Protein AF-A0AA95MVD1-F1 (afdb_monomer_lite)

Structure (mmCIF, N/CA/C/O backbone):
data_AF-A0AA95MVD1-F1
#
_entry.id   AF-A0AA95MVD1-F1
#
loop_
_atom_site.group_PDB
_atom_site.id
_atom_site.type_symbol
_atom_site.label_atom_id
_atom_site.label_alt_id
_atom_site.label_comp_id
_atom_site.label_asym_id
_atom_site.label_entity_id
_atom_site.label_seq_id
_atom_site.pdbx_PDB_ins_code
_atom_site.Cartn_x
_atom_site.Cartn_y
_atom_site.Cartn_z
_atom_site.occupancy
_atom_site.B_iso_or_equiv
_atom_site.auth_seq_id
_atom_site.auth_comp_id
_atom_site.auth_asym_id
_atom_site.auth_atom_id
_atom_site.pdbx_PDB_model_num
ATOM 1 N N . MET A 1 1 ? -10.837 20.439 -24.826 1.00 38.12 1 MET A N 1
ATOM 2 C CA . MET A 1 1 ? -9.623 20.927 -25.517 1.00 38.12 1 MET A CA 1
ATOM 3 C C . MET A 1 1 ? -9.259 22.255 -24.879 1.00 38.12 1 MET A C 1
ATOM 5 O O . MET A 1 1 ? -9.865 23.264 -25.212 1.00 38.12 1 MET A O 1
ATOM 9 N N . GLU A 1 2 ? -8.386 22.226 -23.872 1.00 42.22 2 GLU A N 1
ATOM 10 C CA . GLU A 1 2 ? -7.986 23.420 -23.117 1.00 42.22 2 GLU A CA 1
ATOM 11 C C . GLU A 1 2 ? -6.826 24.146 -23.808 1.00 42.22 2 GLU A C 1
ATOM 13 O O . GLU A 1 2 ? -5.939 23.530 -24.397 1.00 42.22 2 GLU A O 1
ATOM 18 N N . ILE A 1 3 ? -6.902 25.475 -23.797 1.00 50.7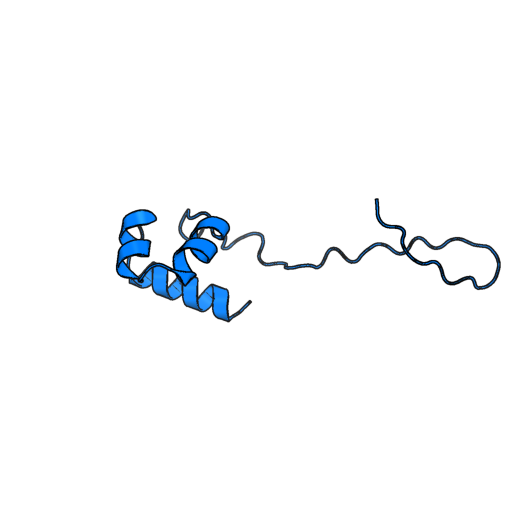5 3 ILE A N 1
ATOM 19 C CA . ILE A 1 3 ? -6.198 26.385 -24.702 1.00 50.75 3 ILE A CA 1
ATOM 20 C C . ILE A 1 3 ? -4.978 26.950 -23.963 1.00 50.75 3 ILE A C 1
ATOM 22 O O . ILE A 1 3 ? -5.121 27.583 -22.921 1.00 50.75 3 ILE A O 1
ATOM 26 N N . ILE A 1 4 ? -3.773 26.708 -24.484 1.00 51.44 4 ILE A N 1
ATOM 27 C CA . ILE A 1 4 ? -2.504 27.046 -23.822 1.00 51.44 4 ILE A CA 1
ATOM 28 C C . ILE A 1 4 ? -2.129 28.519 -24.097 1.00 51.44 4 ILE A C 1
ATOM 30 O O . ILE A 1 4 ? -2.092 28.955 -25.247 1.00 51.44 4 ILE A O 1
ATOM 34 N N . THR A 1 5 ? -1.851 29.292 -23.040 1.00 56.12 5 THR A N 1
ATOM 35 C CA . THR A 1 5 ? -1.605 30.749 -23.066 1.00 56.12 5 THR A CA 1
ATOM 36 C C . THR A 1 5 ? -0.276 31.143 -23.729 1.00 56.12 5 THR A C 1
ATOM 38 O O . THR A 1 5 ? 0.797 30.701 -23.326 1.00 56.12 5 THR A O 1
ATOM 41 N N . ILE A 1 6 ? -0.349 32.055 -24.707 1.00 54.19 6 ILE A N 1
ATOM 42 C CA . ILE A 1 6 ? 0.752 32.510 -25.575 1.00 54.19 6 ILE A CA 1
ATOM 43 C C . ILE A 1 6 ? 1.225 33.910 -25.125 1.00 54.19 6 ILE A C 1
ATOM 45 O O . ILE A 1 6 ? 0.448 34.863 -25.174 1.00 54.19 6 ILE A O 1
ATOM 49 N N . LYS A 1 7 ? 2.496 34.090 -24.727 1.00 51.44 7 LYS A N 1
ATOM 50 C CA . LYS A 1 7 ? 3.099 35.428 -24.512 1.00 51.44 7 LYS A CA 1
ATOM 51 C C . LYS A 1 7 ? 3.823 35.897 -25.785 1.00 51.44 7 LYS A C 1
ATOM 53 O O . LYS A 1 7 ? 4.835 35.322 -26.172 1.00 51.44 7 LYS A O 1
ATOM 58 N N . LYS A 1 8 ? 3.307 36.957 -26.425 1.00 50.25 8 LYS A N 1
ATOM 59 C CA . LYS A 1 8 ? 3.899 37.640 -27.594 1.00 50.25 8 LYS A CA 1
ATOM 60 C C . LYS A 1 8 ? 5.059 38.568 -27.175 1.00 50.25 8 LYS A C 1
ATOM 62 O O . LYS A 1 8 ? 4.816 39.557 -26.493 1.00 50.25 8 LYS A O 1
ATOM 67 N N . LYS A 1 9 ? 6.277 38.331 -27.681 1.00 51.94 9 LYS A N 1
ATOM 68 C CA . LYS A 1 9 ? 7.088 39.404 -28.296 1.00 51.94 9 LYS A CA 1
ATOM 69 C C . LYS A 1 9 ? 6.688 39.368 -29.771 1.00 51.94 9 LYS A C 1
ATOM 71 O O . LYS A 1 9 ? 6.562 38.279 -30.323 1.00 51.94 9 LYS A O 1
ATOM 76 N N . GLU A 1 10 ? 6.274 40.501 -30.318 1.00 61.53 10 GLU A N 1
ATOM 77 C CA . GLU A 1 10 ? 5.307 40.564 -31.417 1.00 61.53 10 GLU A CA 1
ATOM 78 C C . GLU A 1 1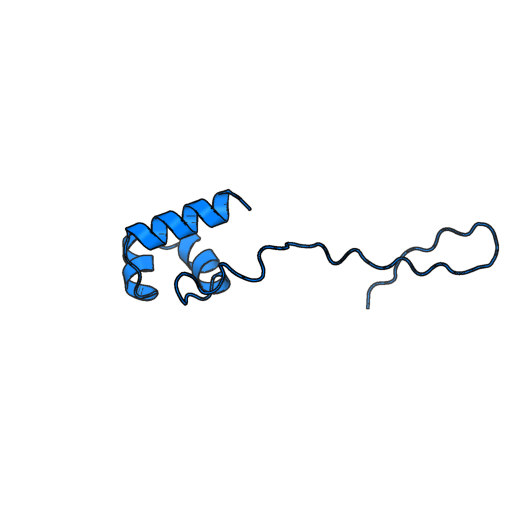0 ? 5.623 39.641 -32.610 1.00 61.53 10 GLU A C 1
ATOM 80 O O . GLU A 1 10 ? 6.658 39.734 -33.261 1.00 61.53 10 GLU A O 1
ATOM 85 N N . THR A 1 11 ? 4.656 38.750 -32.865 1.00 55.59 11 THR A N 1
ATOM 86 C CA . THR A 1 11 ? 4.470 37.893 -34.051 1.00 55.59 11 THR A CA 1
ATOM 87 C C . THR A 1 11 ? 5.511 36.799 -34.313 1.00 55.59 11 THR A C 1
ATOM 89 O O . THR A 1 11 ? 6.323 36.877 -35.223 1.00 55.59 11 THR A O 1
ATOM 92 N N . GLY A 1 12 ? 5.376 35.693 -33.578 1.00 49.94 12 GLY A N 1
ATOM 93 C CA . GLY A 1 12 ? 5.951 34.393 -33.932 1.00 49.94 12 GLY A CA 1
ATOM 94 C C . GLY A 1 12 ? 5.580 33.363 -32.872 1.00 49.94 12 GLY A C 1
ATOM 95 O O . GLY A 1 12 ? 6.147 33.364 -31.786 1.00 49.94 12 GLY A O 1
ATOM 96 N N . VAL A 1 13 ? 4.550 32.560 -33.137 1.00 55.62 13 VAL A N 1
ATOM 97 C CA . VAL A 1 13 ? 3.957 31.603 -32.188 1.00 55.62 13 VAL A CA 1
ATOM 98 C C . VAL A 1 13 ? 4.996 30.556 -31.773 1.00 55.62 13 VAL A C 1
ATOM 100 O O . VAL A 1 13 ? 5.410 29.749 -32.599 1.00 55.62 13 VAL A O 1
ATOM 103 N N . ILE A 1 14 ? 5.386 30.532 -30.496 1.00 60.97 14 ILE A N 1
ATOM 104 C CA . ILE A 1 14 ? 6.088 29.385 -29.909 1.00 60.97 14 ILE A CA 1
ATOM 105 C C . ILE A 1 14 ? 5.057 28.582 -29.123 1.00 60.97 14 ILE A C 1
ATOM 107 O O . ILE A 1 14 ? 4.533 29.043 -28.109 1.00 60.97 14 ILE A O 1
ATOM 111 N N . TYR A 1 15 ? 4.735 27.394 -29.634 1.00 56.50 15 TYR A N 1
ATOM 112 C CA . TYR A 1 15 ? 3.853 26.443 -28.968 1.00 56.50 15 TYR A CA 1
ATOM 113 C C . TYR A 1 15 ? 4.508 25.984 -27.670 1.00 56.50 15 TYR A C 1
ATOM 115 O O . TYR A 1 15 ? 5.566 25.353 -27.663 1.00 56.50 15 TYR A O 1
ATOM 123 N N . VAL A 1 16 ? 3.860 26.313 -26.564 1.00 64.81 16 VAL A N 1
ATOM 124 C CA . VAL A 1 16 ? 4.193 25.808 -25.239 1.00 64.81 16 VAL A CA 1
ATOM 125 C C . VAL A 1 16 ? 3.846 24.319 -25.226 1.00 64.81 16 VAL A C 1
ATOM 127 O O . VAL A 1 16 ? 2.676 23.951 -25.173 1.00 64.81 16 VAL A O 1
ATOM 130 N N . ARG A 1 17 ? 4.862 23.452 -25.342 1.00 59.34 17 ARG A N 1
ATOM 131 C CA . ARG A 1 17 ? 4.711 22.023 -25.043 1.00 59.34 17 ARG A CA 1
ATOM 132 C C . ARG A 1 17 ? 4.318 21.915 -23.574 1.00 59.34 17 ARG A C 1
ATOM 134 O O . ARG A 1 17 ? 5.121 22.251 -22.706 1.00 59.34 17 ARG A O 1
ATOM 141 N N . SER A 1 18 ? 3.098 21.462 -23.308 1.00 51.00 18 SER A N 1
ATOM 142 C CA . SER A 1 18 ? 2.687 21.028 -21.978 1.00 51.00 18 SER A CA 1
ATOM 143 C C . SER A 1 18 ? 3.705 20.011 -21.469 1.00 51.00 18 SER A C 1
ATOM 145 O O . SER A 1 18 ? 3.977 19.012 -22.135 1.00 51.00 18 SER A O 1
ATOM 147 N N . SER A 1 19 ? 4.312 20.294 -20.320 1.00 52.88 19 SER A N 1
ATOM 148 C CA . SER A 1 19 ? 5.165 19.344 -19.618 1.00 52.88 19 SER A CA 1
ATOM 149 C C . SER A 1 19 ? 4.327 18.141 -19.200 1.00 52.88 19 SER A C 1
ATOM 151 O O . SER A 1 19 ? 3.733 18.129 -18.127 1.00 52.88 19 SER A O 1
ATOM 153 N N . GLU A 1 20 ? 4.324 17.094 -20.017 1.00 54.47 20 GLU A N 1
ATOM 154 C CA . GLU A 1 20 ? 4.003 15.741 -19.573 1.00 54.47 20 GLU A CA 1
ATOM 155 C C . GLU A 1 20 ? 5.188 15.211 -18.756 1.00 54.47 20 GLU A C 1
ATOM 157 O O . GLU A 1 20 ? 5.976 14.375 -19.187 1.00 54.47 20 GLU A O 1
ATOM 162 N N . LYS A 1 21 ? 5.368 15.763 -17.560 1.00 50.19 21 LYS A N 1
ATOM 163 C CA . LYS A 1 21 ? 6.058 15.070 -16.470 1.00 50.19 21 LYS A CA 1
ATOM 164 C C . LYS A 1 21 ? 5.198 15.137 -15.214 1.00 50.19 21 LYS A C 1
ATOM 166 O O . LYS A 1 21 ? 5.677 15.435 -14.129 1.00 50.19 21 LYS A O 1
ATOM 171 N N . GLY A 1 22 ? 3.907 14.855 -15.384 1.00 47.12 22 GLY A N 1
ATOM 172 C CA . GLY A 1 22 ? 3.119 14.255 -14.317 1.00 47.12 22 GLY A CA 1
ATOM 173 C C . GLY A 1 22 ? 3.605 12.819 -14.146 1.00 47.12 22 GLY A C 1
ATOM 174 O O . GLY A 1 22 ? 3.562 12.045 -15.094 1.00 47.12 22 GLY A O 1
ATOM 175 N N . MET A 1 23 ? 4.153 12.525 -12.969 1.00 46.62 23 MET A N 1
ATOM 176 C CA . MET A 1 23 ? 4.494 11.195 -12.459 1.00 46.62 23 MET A CA 1
ATOM 177 C C . MET A 1 23 ? 5.170 10.217 -13.430 1.00 46.62 23 MET A C 1
ATOM 179 O O . MET A 1 23 ? 4.551 9.342 -14.030 1.00 46.62 23 MET A O 1
ATOM 183 N N . ASN A 1 24 ? 6.504 10.225 -13.419 1.00 41.62 24 ASN A N 1
ATOM 184 C CA . ASN A 1 24 ? 7.271 9.011 -13.692 1.00 41.62 24 ASN A CA 1
ATOM 185 C C . ASN A 1 24 ? 7.167 8.045 -12.485 1.00 41.62 24 ASN A C 1
ATOM 187 O O . ASN A 1 24 ? 8.160 7.758 -11.833 1.00 41.62 24 ASN A O 1
ATOM 191 N N . ILE A 1 25 ? 5.959 7.559 -12.175 1.00 50.97 25 ILE A N 1
ATOM 192 C CA . ILE A 1 25 ? 5.738 6.328 -11.377 1.00 50.97 25 ILE A CA 1
ATOM 193 C C . ILE A 1 25 ? 5.371 5.177 -12.335 1.00 50.97 25 ILE A C 1
ATOM 195 O O . ILE A 1 25 ? 4.648 4.235 -12.035 1.00 50.97 25 ILE A O 1
ATOM 199 N N . GLN A 1 26 ? 5.837 5.287 -13.569 1.00 50.22 26 GLN A N 1
ATOM 200 C CA . GLN A 1 26 ? 5.630 4.338 -14.642 1.00 50.22 26 GLN A CA 1
ATOM 201 C C . GLN A 1 26 ? 7.035 4.217 -15.223 1.00 50.22 26 GLN A C 1
ATOM 203 O O . GLN A 1 26 ? 7.563 5.158 -15.806 1.00 50.22 26 GLN A O 1
ATOM 208 N N . SER A 1 27 ? 7.756 3.116 -15.085 1.00 46.62 27 SER A N 1
ATOM 209 C CA . SER A 1 27 ? 7.468 1.969 -15.938 1.00 46.62 27 SER A CA 1
ATOM 210 C C . SER A 1 27 ? 8.437 0.815 -15.641 1.00 46.62 27 SER A C 1
ATOM 212 O O . SER A 1 27 ? 8.977 0.264 -16.583 1.00 46.62 27 SER A O 1
ATOM 214 N N . MET A 1 28 ? 8.743 0.444 -14.391 1.00 44.22 28 MET A N 1
ATOM 215 C CA . MET A 1 28 ? 9.453 -0.837 -14.150 1.00 44.22 28 MET A CA 1
ATOM 216 C C . MET A 1 28 ? 9.038 -1.571 -12.872 1.00 44.22 28 MET A C 1
ATOM 218 O O . MET A 1 28 ? 9.048 -2.798 -12.885 1.00 44.22 28 MET A O 1
ATOM 222 N N . ASP A 1 29 ? 8.573 -0.873 -11.831 1.00 49.22 29 ASP A N 1
ATOM 223 C CA . ASP A 1 29 ? 8.110 -1.524 -10.590 1.00 49.22 29 ASP A CA 1
ATOM 224 C C . ASP A 1 29 ? 6.621 -1.919 -10.619 1.00 49.22 29 ASP A C 1
ATOM 226 O O . ASP A 1 29 ? 6.176 -2.777 -9.866 1.00 49.22 29 ASP A O 1
ATOM 230 N N . GLY A 1 30 ? 5.846 -1.386 -11.573 1.00 48.69 30 GLY A N 1
ATOM 231 C CA . GLY A 1 30 ? 4.404 -1.641 -11.721 1.00 48.69 30 GLY A CA 1
ATOM 232 C C . GLY A 1 30 ? 4.004 -3.104 -11.987 1.00 48.69 30 GLY A C 1
ATOM 233 O O . GLY A 1 30 ? 2.825 -3.417 -12.084 1.00 48.69 30 GLY A O 1
ATOM 234 N N . ARG A 1 31 ? 4.977 -4.013 -12.127 1.00 53.84 31 ARG A N 1
ATOM 235 C CA . ARG A 1 31 ? 4.763 -5.464 -12.247 1.00 53.84 31 ARG A CA 1
ATOM 236 C C . ARG A 1 31 ? 5.380 -6.265 -11.104 1.00 53.84 31 ARG A C 1
ATOM 238 O O . ARG A 1 31 ? 5.259 -7.484 -11.128 1.00 53.84 31 ARG A O 1
ATOM 245 N N . LEU A 1 32 ? 6.024 -5.628 -10.120 1.00 58.81 32 LEU A N 1
ATOM 246 C CA . LEU A 1 32 ? 6.774 -6.331 -9.072 1.00 58.81 32 LEU A CA 1
ATOM 247 C C . LEU A 1 32 ? 5.882 -7.269 -8.243 1.00 58.81 32 LEU A C 1
ATOM 249 O O . LEU A 1 32 ? 6.360 -8.264 -7.707 1.00 58.81 32 LEU A O 1
ATOM 253 N N . PHE A 1 33 ? 4.580 -6.980 -8.206 1.00 66.88 33 PHE A N 1
ATOM 254 C CA . PHE A 1 33 ? 3.582 -7.767 -7.487 1.00 66.88 33 PHE A CA 1
ATOM 255 C C . PHE A 1 33 ? 2.389 -8.192 -8.357 1.00 66.88 33 PHE A C 1
ATOM 257 O O . PHE A 1 33 ? 1.452 -8.785 -7.842 1.00 66.88 33 PHE A O 1
ATOM 264 N N . GLY A 1 34 ? 2.404 -7.892 -9.664 1.00 68.62 34 GLY A N 1
ATOM 265 C CA . GLY A 1 34 ? 1.302 -8.229 -10.578 1.00 68.62 34 GLY A CA 1
ATOM 266 C C . GLY A 1 34 ? -0.053 -7.591 -10.236 1.00 68.62 34 GLY A C 1
ATOM 267 O O . GLY A 1 34 ? -1.068 -8.027 -10.772 1.00 68.62 34 GLY A O 1
ATOM 268 N N . VAL A 1 35 ? -0.076 -6.584 -9.358 1.00 75.31 35 VAL A N 1
ATOM 269 C CA . VAL A 1 35 ? -1.297 -5.904 -8.910 1.00 75.31 35 VAL A CA 1
ATOM 270 C C . VAL A 1 35 ? -1.575 -4.653 -9.719 1.00 75.31 35 VAL A C 1
ATOM 272 O O . VAL A 1 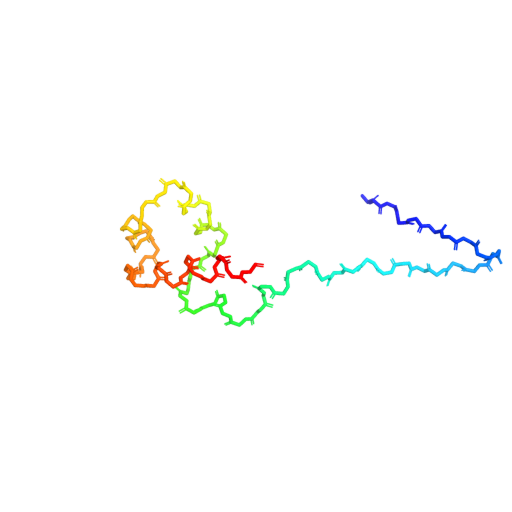35 ? -0.656 -3.911 -10.075 1.00 75.31 35 VAL A O 1
ATOM 275 N N . ASP A 1 36 ? -2.857 -4.394 -9.960 1.00 83.19 36 ASP A N 1
ATOM 276 C CA . ASP A 1 36 ? -3.286 -3.085 -10.425 1.00 83.19 36 ASP A CA 1
ATOM 277 C C . ASP A 1 36 ? -3.143 -2.090 -9.269 1.00 83.19 36 ASP A C 1
ATOM 279 O O . ASP A 1 36 ? -3.878 -2.126 -8.281 1.00 83.19 36 ASP A O 1
ATOM 283 N N . PHE A 1 37 ? -2.149 -1.211 -9.383 1.00 81.25 37 PHE A N 1
ATOM 284 C CA . PHE A 1 37 ? -1.872 -0.206 -8.368 1.00 81.25 37 PHE A CA 1
ATOM 285 C C . PHE A 1 37 ? -3.054 0.733 -8.180 1.00 81.25 37 PHE A C 1
ATOM 287 O O . PHE A 1 37 ? -3.295 1.142 -7.051 1.00 81.25 37 PHE A O 1
ATOM 294 N N . HIS A 1 38 ? -3.802 1.058 -9.239 1.00 84.19 38 HIS A N 1
ATOM 295 C CA . HIS A 1 38 ? -4.939 1.958 -9.115 1.00 84.19 38 HIS A CA 1
ATOM 296 C C . HIS A 1 38 ? -6.007 1.366 -8.196 1.00 84.19 38 HIS A C 1
ATOM 298 O O . HIS A 1 38 ? -6.489 2.065 -7.300 1.00 84.19 38 HIS A O 1
ATOM 304 N N . ASP A 1 39 ? -6.331 0.090 -8.394 1.00 85.38 39 ASP A N 1
ATOM 305 C CA . ASP A 1 39 ? -7.296 -0.631 -7.566 1.00 85.38 39 ASP A CA 1
ATOM 306 C C . ASP A 1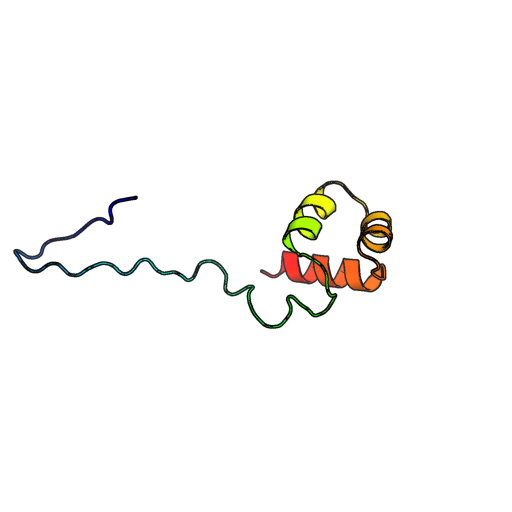 39 ? -6.769 -0.809 -6.135 1.00 85.38 39 ASP A C 1
ATOM 308 O O . ASP A 1 39 ? -7.477 -0.547 -5.161 1.00 85.38 39 ASP A O 1
ATOM 312 N N . PHE A 1 40 ? -5.475 -1.119 -5.997 1.00 87.69 40 PHE A N 1
ATOM 313 C CA . PHE A 1 40 ? -4.818 -1.195 -4.696 1.00 87.69 40 PHE A CA 1
ATOM 314 C C . PHE A 1 40 ? -4.913 0.125 -3.918 1.00 87.69 40 PHE A C 1
ATOM 316 O O . PHE A 1 40 ? -5.276 0.085 -2.748 1.00 87.69 40 PHE A O 1
ATOM 323 N N . ILE A 1 41 ? -4.646 1.292 -4.530 1.00 86.44 41 ILE A N 1
ATOM 324 C CA . ILE A 1 41 ? -4.740 2.600 -3.842 1.00 86.44 41 ILE A CA 1
ATOM 325 C C . ILE A 1 41 ? -6.171 2.858 -3.354 1.00 86.44 41 ILE A C 1
ATOM 327 O O . ILE A 1 41 ? -6.362 3.335 -2.237 1.00 86.44 41 ILE A O 1
ATOM 331 N N . GLN A 1 42 ? -7.181 2.561 -4.179 1.00 89.12 42 GLN A N 1
ATOM 332 C CA . GLN A 1 42 ? -8.581 2.770 -3.796 1.00 89.12 42 GLN A CA 1
ATOM 333 C C . GLN A 1 42 ? -8.968 1.894 -2.601 1.00 89.12 42 GLN A C 1
ATOM 335 O O . GLN A 1 42 ? -9.560 2.378 -1.637 1.00 89.12 42 GLN A O 1
ATOM 340 N N . LYS A 1 43 ? -8.586 0.615 -2.647 1.00 88.94 43 LYS A N 1
ATOM 341 C CA . LYS A 1 43 ? -8.850 -0.357 -1.584 1.00 88.94 43 LYS A CA 1
ATOM 342 C C . LYS A 1 43 ? -8.063 -0.051 -0.315 1.00 88.94 43 LYS A C 1
ATOM 344 O O . LYS A 1 43 ? -8.582 -0.222 0.781 1.00 88.94 43 LYS A O 1
ATOM 349 N N . GLU A 1 44 ? -6.827 0.425 -0.434 1.00 87.12 44 GLU A N 1
ATOM 350 C CA . GLU A 1 44 ? -5.935 0.661 0.704 1.00 87.12 44 GLU A CA 1
ATOM 351 C C . GLU A 1 44 ? -6.493 1.672 1.710 1.00 87.12 44 GLU A C 1
ATOM 353 O O . GLU A 1 44 ? -6.288 1.498 2.910 1.00 87.12 44 GLU A O 1
ATOM 358 N N . GLN A 1 45 ? -7.276 2.649 1.241 1.00 86.44 45 GLN A N 1
ATOM 359 C CA . GLN A 1 45 ? -7.928 3.647 2.094 1.00 86.44 45 GLN A CA 1
ATOM 360 C C . GLN A 1 45 ? -9.051 3.070 2.966 1.00 86.44 45 GLN A C 1
ATOM 362 O O . GLN A 1 45 ? -9.408 3.670 3.981 1.00 86.44 45 GLN A O 1
ATOM 367 N N 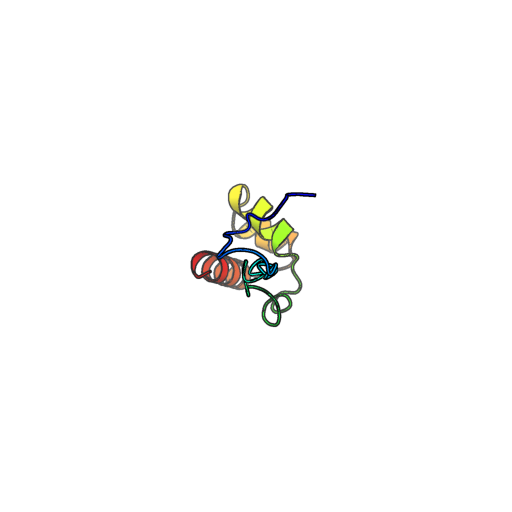. GLN A 1 46 ? -9.637 1.937 2.568 1.00 88.69 46 GLN A N 1
ATOM 368 C CA . GLN A 1 46 ? -10.812 1.351 3.224 1.00 88.69 46 GLN A CA 1
ATOM 369 C C . GLN A 1 46 ? -10.551 -0.037 3.820 1.00 88.69 46 GLN A C 1
ATOM 371 O O . GLN A 1 46 ? -11.310 -0.475 4.683 1.00 88.69 46 GLN A O 1
ATOM 376 N N . SER A 1 47 ? -9.491 -0.719 3.386 1.00 90.31 47 SER A N 1
ATOM 377 C CA . SER A 1 47 ? -9.200 -2.111 3.723 1.00 90.31 47 SER A CA 1
ATOM 378 C C . SER A 1 47 ? -7.904 -2.259 4.512 1.00 90.31 47 SER A C 1
ATOM 380 O O . SER A 1 47 ? -6.888 -1.600 4.273 1.00 90.31 47 SER A O 1
ATOM 382 N N . ASN A 1 48 ? -7.908 -3.205 5.447 1.00 91.06 48 ASN A N 1
ATOM 383 C CA . ASN A 1 48 ? -6.728 -3.525 6.233 1.00 91.06 48 ASN A CA 1
ATOM 384 C C . ASN A 1 48 ? -5.719 -4.360 5.438 1.00 91.06 48 ASN A C 1
ATOM 386 O O . ASN A 1 48 ? -6.040 -5.035 4.463 1.00 91.06 48 ASN A O 1
ATOM 390 N N . SER A 1 49 ? -4.468 -4.384 5.912 1.00 89.25 49 SER A N 1
ATOM 391 C CA . SER A 1 49 ? -3.374 -5.105 5.233 1.00 89.25 49 SER A CA 1
ATOM 392 C C . SER A 1 49 ? -3.663 -6.594 4.991 1.00 89.25 49 SER A C 1
ATOM 394 O O . SER A 1 49 ? -3.116 -7.172 4.058 1.00 89.25 49 SER A O 1
ATOM 396 N N . PHE A 1 50 ? -4.489 -7.217 5.836 1.00 91.88 50 PHE A N 1
ATOM 397 C CA . PHE A 1 50 ? -4.903 -8.613 5.685 1.00 91.88 50 PHE A CA 1
ATOM 398 C C . PHE A 1 50 ? -5.914 -8.804 4.547 1.00 91.88 50 PHE A C 1
ATOM 400 O O . PHE A 1 50 ? -5.791 -9.742 3.766 1.00 91.88 50 PHE A O 1
ATOM 407 N N . GLU A 1 51 ? -6.878 -7.894 4.423 1.00 90.94 51 GLU A N 1
ATOM 408 C CA . GLU A 1 51 ? -7.891 -7.930 3.364 1.00 90.94 51 GLU A CA 1
ATOM 409 C C . GLU A 1 51 ? -7.242 -7.683 2.003 1.00 90.94 51 GLU A C 1
ATOM 411 O O . GLU A 1 51 ? -7.438 -8.465 1.079 1.00 90.94 51 GLU A O 1
ATOM 416 N N . LEU A 1 52 ? -6.353 -6.687 1.922 1.00 91.12 52 LEU A N 1
ATOM 417 C CA . LEU A 1 52 ? -5.550 -6.421 0.726 1.00 91.12 52 LEU A CA 1
ATOM 418 C C . LEU A 1 52 ? -4.690 -7.633 0.335 1.00 91.12 52 LEU A C 1
ATOM 420 O O . LEU A 1 52 ? -4.591 -7.982 -0.835 1.00 91.12 52 LEU A O 1
ATOM 424 N N . ALA A 1 53 ? -4.075 -8.304 1.309 1.00 90.38 53 ALA A N 1
ATOM 425 C CA . ALA A 1 53 ? -3.293 -9.510 1.051 1.00 90.38 53 ALA A CA 1
ATOM 426 C C . ALA A 1 53 ? -4.159 -10.622 0.434 1.00 90.38 53 ALA A C 1
ATOM 428 O O . ALA A 1 53 ? -3.772 -11.225 -0.565 1.00 90.38 53 ALA A O 1
ATOM 429 N N . SER A 1 54 ? -5.351 -10.856 0.990 1.00 91.25 54 SER A N 1
ATOM 430 C CA . SER A 1 54 ? -6.268 -11.879 0.484 1.00 91.25 54 SER A CA 1
ATOM 431 C C . SER A 1 54 ? -6.843 -11.539 -0.890 1.00 91.25 54 SER A C 1
ATOM 433 O O . SER A 1 54 ? -7.002 -12.436 -1.712 1.00 91.25 54 SER A O 1
ATOM 435 N N . GLU A 1 55 ? -7.181 -10.276 -1.137 1.00 88.00 55 GLU A N 1
ATOM 436 C CA . GLU A 1 55 ? -7.871 -9.860 -2.360 1.00 88.00 55 GLU A CA 1
ATOM 437 C C . GLU A 1 55 ? -6.927 -9.774 -3.563 1.00 88.00 55 GLU A C 1
ATOM 439 O O . GLU A 1 55 ? -7.280 -10.188 -4.664 1.00 88.00 55 GLU A O 1
ATOM 444 N N . PHE A 1 56 ? -5.691 -9.328 -3.335 1.00 86.94 56 PHE A N 1
ATOM 445 C CA . PHE A 1 56 ? -4.676 -9.204 -4.379 1.00 86.94 56 PHE A CA 1
ATOM 446 C C . PHE A 1 56 ? -3.741 -10.421 -4.477 1.00 86.94 56 PHE A C 1
ATOM 448 O O . PHE A 1 56 ? -2.805 -10.416 -5.275 1.00 86.94 56 PHE A O 1
ATOM 455 N N . GLY A 1 57 ? -3.960 -11.464 -3.666 1.00 88.75 57 GLY A N 1
ATOM 456 C CA . GLY A 1 57 ? -3.100 -12.652 -3.640 1.00 88.75 57 GLY A CA 1
ATOM 457 C C . GLY A 1 57 ? -1.667 -12.347 -3.191 1.00 88.75 57 GLY A C 1
ATOM 458 O O . GLY A 1 57 ? -0.715 -12.967 -3.663 1.00 88.75 57 GLY A O 1
ATOM 459 N N . LEU A 1 58 ? -1.506 -11.372 -2.296 1.00 88.38 58 LEU A N 1
ATOM 460 C CA . LEU A 1 58 ? -0.218 -10.898 -1.804 1.00 88.38 58 LEU A CA 1
ATOM 461 C C . LEU A 1 58 ? 0.080 -11.415 -0.404 1.00 88.38 58 LEU A C 1
ATOM 463 O O . LEU A 1 58 ? -0.810 -11.689 0.397 1.00 88.38 58 LEU A O 1
ATOM 467 N N . SER A 1 59 ? 1.362 -11.457 -0.050 1.00 90.31 59 SER A N 1
ATOM 468 C CA . SER A 1 59 ? 1.734 -11.581 1.354 1.00 90.31 59 SER A CA 1
ATOM 469 C C . SER A 1 59 ? 1.525 -10.248 2.082 1.00 90.31 59 SER A C 1
ATOM 471 O O . SER A 1 59 ? 1.672 -9.167 1.507 1.00 90.31 59 SER A O 1
ATOM 473 N N . ILE A 1 60 ? 1.280 -10.296 3.395 1.00 90.50 60 ILE A N 1
ATOM 474 C CA . ILE A 1 60 ? 1.218 -9.087 4.242 1.00 90.50 60 ILE A CA 1
ATOM 475 C C . ILE A 1 60 ? 2.515 -8.262 4.125 1.00 90.50 60 ILE A C 1
ATOM 477 O O . ILE A 1 60 ? 2.498 -7.033 4.228 1.00 90.50 60 ILE A O 1
ATOM 481 N N . GLY A 1 61 ? 3.654 -8.927 3.904 1.00 90.12 61 GLY A N 1
ATOM 482 C CA . GLY A 1 61 ? 4.939 -8.269 3.681 1.00 90.12 61 GLY A CA 1
ATOM 483 C C . GLY A 1 61 ? 4.958 -7.442 2.397 1.00 90.12 61 GLY A C 1
ATOM 484 O O . GLY A 1 61 ? 5.478 -6.328 2.403 1.00 90.12 61 GLY A O 1
ATOM 485 N N . ASP A 1 62 ? 4.356 -7.950 1.326 1.00 88.06 62 ASP A N 1
ATOM 486 C CA . ASP A 1 62 ? 4.294 -7.264 0.036 1.00 88.06 62 ASP A CA 1
ATOM 487 C C . ASP A 1 62 ? 3.297 -6.107 0.062 1.00 88.06 62 ASP A C 1
ATOM 489 O O . ASP A 1 62 ? 3.631 -5.018 -0.396 1.00 88.06 62 ASP A O 1
ATOM 493 N N . VAL A 1 63 ? 2.161 -6.264 0.751 1.00 89.62 63 VAL A N 1
ATOM 494 C CA . VAL A 1 63 ? 1.239 -5.149 1.034 1.00 89.62 63 VAL A CA 1
ATOM 495 C C . VAL A 1 63 ? 1.963 -4.005 1.755 1.00 89.62 63 VAL A C 1
ATOM 497 O O . VAL A 1 63 ? 1.814 -2.840 1.394 1.00 89.62 63 VAL A O 1
ATOM 500 N N . ARG A 1 64 ? 2.813 -4.311 2.745 1.00 89.81 64 ARG A N 1
ATOM 501 C CA . ARG A 1 64 ? 3.620 -3.289 3.439 1.00 89.81 64 ARG A CA 1
ATOM 502 C C . ARG A 1 64 ? 4.65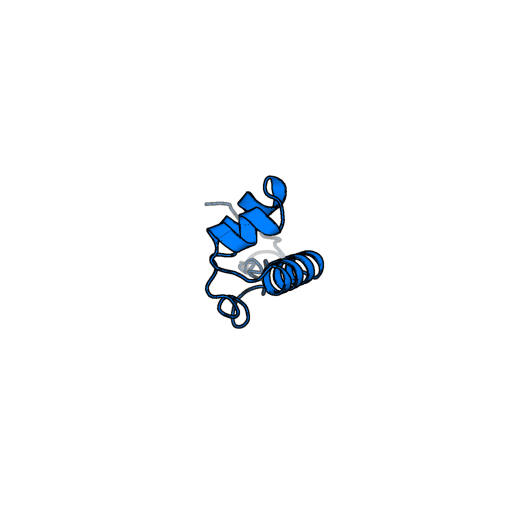6 -2.629 2.532 1.00 89.81 64 ARG A C 1
ATOM 504 O O . ARG A 1 64 ? 4.914 -1.439 2.689 1.00 89.81 64 ARG A O 1
ATOM 511 N N . LYS A 1 65 ? 5.283 -3.381 1.622 1.00 87.50 65 LYS A N 1
ATOM 512 C CA . LYS A 1 65 ? 6.233 -2.817 0.649 1.00 87.50 65 LYS A CA 1
ATOM 513 C C . LYS A 1 65 ? 5.523 -1.883 -0.324 1.00 87.50 65 LYS A C 1
ATOM 515 O O . LYS A 1 65 ? 6.047 -0.802 -0.567 1.00 87.50 65 LYS A O 1
ATOM 520 N N . LEU A 1 66 ? 4.341 -2.270 -0.804 1.00 85.25 66 LEU A N 1
ATOM 521 C CA . LEU A 1 66 ? 3.491 -1.445 -1.660 1.00 85.25 66 LEU A CA 1
ATOM 522 C C . LEU A 1 66 ? 3.143 -0.128 -0.970 1.00 85.25 66 LEU A C 1
ATOM 524 O O . LEU A 1 66 ? 3.481 0.925 -1.500 1.00 85.25 66 LEU A O 1
ATOM 528 N N . LYS A 1 67 ? 2.601 -0.171 0.255 1.00 86.44 67 LYS A N 1
ATOM 529 C CA . LYS A 1 67 ? 2.296 1.043 1.038 1.00 86.44 67 LYS A CA 1
ATOM 530 C C . LYS A 1 67 ? 3.510 1.969 1.175 1.00 86.44 67 LYS A C 1
ATOM 532 O O . LYS A 1 67 ? 3.426 3.147 0.855 1.00 86.44 67 LYS A O 1
ATOM 537 N N . LYS A 1 68 ? 4.677 1.417 1.526 1.00 86.56 68 LYS A N 1
ATOM 538 C CA . LYS A 1 68 ? 5.929 2.190 1.608 1.00 86.56 68 LYS A CA 1
ATOM 539 C C . LYS A 1 68 ? 6.372 2.792 0.277 1.00 86.56 68 LYS A C 1
ATOM 541 O O . LYS A 1 68 ? 7.087 3.786 0.282 1.00 86.56 68 LYS A O 1
ATOM 546 N N . HIS A 1 69 ? 6.055 2.156 -0.846 1.00 79.62 69 HIS A N 1
ATOM 547 C CA . HIS A 1 69 ? 6.381 2.682 -2.169 1.00 79.62 69 HIS A CA 1
ATOM 548 C C . HIS A 1 69 ? 5.458 3.848 -2.538 1.00 79.62 69 HIS A C 1
ATOM 550 O O . HIS A 1 69 ? 5.935 4.849 -3.070 1.00 79.62 69 HIS A O 1
ATOM 556 N N . LEU A 1 70 ? 4.171 3.743 -2.182 1.00 78.25 70 LEU A N 1
ATOM 557 C CA . LEU A 1 70 ? 3.199 4.827 -2.326 1.00 78.25 70 LEU A CA 1
ATOM 558 C C . LEU A 1 70 ? 3.586 6.057 -1.497 1.00 78.25 70 LEU A C 1
ATOM 560 O O . LEU A 1 70 ? 3.565 7.160 -2.020 1.00 78.25 70 LEU A O 1
ATOM 564 N N . GLU A 1 71 ? 3.986 5.881 -0.235 1.00 76.12 71 GLU A N 1
ATOM 565 C CA . GLU A 1 71 ? 4.374 6.998 0.648 1.00 76.12 71 GLU A CA 1
ATOM 566 C C . GLU A 1 71 ? 5.631 7.755 0.179 1.00 76.12 71 GLU A C 1
ATOM 568 O O . GLU A 1 71 ? 5.922 8.844 0.672 1.00 76.12 71 GLU A O 1
ATOM 573 N N . ARG A 1 72 ? 6.424 7.164 -0.724 1.00 70.00 72 ARG A N 1
ATOM 574 C CA . ARG A 1 72 ? 7.704 7.722 -1.191 1.00 70.00 72 ARG A CA 1
ATOM 575 C C . ARG A 1 72 ? 7.612 8.436 -2.540 1.00 70.00 72 ARG A C 1
ATOM 577 O O . ARG A 1 72 ? 8.625 9.009 -2.943 1.00 70.00 72 ARG A O 1
ATOM 584 N N . SER A 1 73 ? 6.469 8.369 -3.226 1.00 53.97 73 SER A N 1
ATOM 585 C CA . SER A 1 73 ? 6.232 9.008 -4.533 1.00 53.97 73 SER A CA 1
ATOM 586 C C . SER A 1 73 ? 5.421 10.289 -4.387 1.00 53.97 73 SER A C 1
ATOM 588 O O . SER A 1 73 ? 5.701 11.228 -5.164 1.00 53.97 73 SER A O 1
#

pLDDT: mean 70.37, std 17.87, range [38.12, 91.88]

Organism: NCBI:txid220687

Foldseek 3Di:
DDDDDFDDPPDDTDDDDDPPPPDPPDDDCCPVLPDDLVVLVVCVVPDDLVVSCVVSVHDSVVSVVSVVVVVVD

Sequence (73 aa):
MEIITIKKKETGVIYVRSSEKGMNIQSMDGRLFGVDFHDFIQKEQQSNSFELASEFGLSIGDVRKLKKHLERS

Secondary structure (DSSP, 8-state):
-PPPP--PSSS----------S----SSSTTTT---HHHHHHHHTTS-HHHHHHHHT--HHHHHHHHHHHTT-

Radius of gyration: 19.9 Å; chains: 1; bounding box: 20×53×40 Å